Protein AF-A0A812VY75-F1 (afdb_monomer)

Mean predicted aligned error: 12.27 Å

Foldseek 3Di:
DDPDDPVLVVLLVVLVCCLPPQFDPDDAEEEEEQCPLCSNVQSNVVVVRQEYEYEHQDDDDPVSDPDPDDDDDPDDDDDDDDRRDHHYDNDHQDPVCLVVLLRGQEYEYEAPVVCVVSSLVSCLVSVHAYEYEHAPPDDPVPLVVSVVVSPVSDPDDDPRPHDHPHDDPPDD

Radius of gyration: 16.4 Å; Cα contacts (8 Å, |Δi|>4): 249; chains: 1; bounding box: 47×47×35 Å

Structure (mmCIF, N/CA/C/O backbone):
data_AF-A0A812VY75-F1
#
_entry.id   AF-A0A812VY75-F1
#
loop_
_atom_site.group_PDB
_atom_site.id
_atom_site.type_symbol
_atom_site.label_atom_id
_atom_site.label_alt_id
_atom_site.label_comp_id
_atom_site.label_asym_id
_atom_site.label_entity_id
_atom_site.label_seq_id
_atom_site.pdbx_PDB_ins_code
_atom_site.Cartn_x
_atom_site.Cartn_y
_atom_site.Cartn_z
_atom_site.occupancy
_atom_site.B_iso_or_equiv
_atom_site.auth_seq_id
_atom_site.auth_comp_id
_atom_site.auth_asym_id
_atom_site.auth_atom_id
_atom_site.pdbx_PDB_model_num
ATOM 1 N N . MET A 1 1 ? 21.189 20.287 8.512 1.00 33.47 1 MET A N 1
ATOM 2 C CA . MET A 1 1 ? 19.951 20.011 7.757 1.00 33.47 1 MET A CA 1
ATOM 3 C C . MET A 1 1 ? 20.361 19.126 6.597 1.00 33.47 1 MET A C 1
ATOM 5 O O . MET A 1 1 ? 21.086 19.595 5.730 1.00 33.47 1 MET A O 1
ATOM 9 N N . ASN A 1 2 ? 20.072 17.828 6.689 1.00 35.78 2 ASN A N 1
ATOM 10 C CA . ASN A 1 2 ? 20.545 16.841 5.720 1.00 35.78 2 ASN A CA 1
ATOM 11 C C . ASN A 1 2 ? 19.674 16.903 4.463 1.00 35.78 2 ASN A C 1
ATOM 13 O O . ASN A 1 2 ? 18.454 16.821 4.564 1.00 35.78 2 ASN A O 1
ATOM 17 N N . ASN A 1 3 ? 20.322 17.043 3.305 1.00 37.41 3 ASN A N 1
ATOM 18 C CA . ASN A 1 3 ? 19.729 16.862 1.981 1.00 37.41 3 ASN A CA 1
ATOM 19 C C . ASN A 1 3 ? 19.280 15.399 1.832 1.00 37.41 3 ASN A C 1
ATOM 21 O O . ASN A 1 3 ? 20.053 14.564 1.365 1.00 37.41 3 ASN A O 1
ATOM 25 N N . LEU A 1 4 ? 18.052 15.083 2.245 1.00 41.25 4 LEU A N 1
ATOM 26 C CA . LEU A 1 4 ? 17.349 13.913 1.720 1.00 41.25 4 LEU A CA 1
ATOM 27 C C . LEU A 1 4 ? 17.103 14.186 0.238 1.00 41.25 4 LEU A C 1
ATOM 29 O O . LEU A 1 4 ? 16.665 15.275 -0.135 1.00 41.25 4 LEU A O 1
ATOM 33 N N . SER A 1 5 ? 17.457 13.241 -0.629 1.00 46.12 5 SER A N 1
ATOM 34 C CA . SER A 1 5 ? 17.219 13.437 -2.058 1.00 46.12 5 SER A CA 1
ATOM 35 C C . SER A 1 5 ? 15.708 13.550 -2.301 1.00 46.12 5 SER A C 1
ATOM 37 O O . SER A 1 5 ? 14.929 12.842 -1.665 1.00 46.12 5 SER A O 1
ATOM 39 N N . CYS A 1 6 ? 15.283 14.371 -3.264 1.00 52.12 6 CYS A N 1
ATOM 40 C CA . CYS A 1 6 ? 13.872 14.540 -3.658 1.00 52.12 6 CYS A CA 1
ATOM 41 C C . CYS A 1 6 ? 13.117 13.195 -3.838 1.00 52.12 6 CYS A C 1
ATOM 43 O O . CYS A 1 6 ? 11.910 13.105 -3.636 1.00 52.12 6 CYS A O 1
A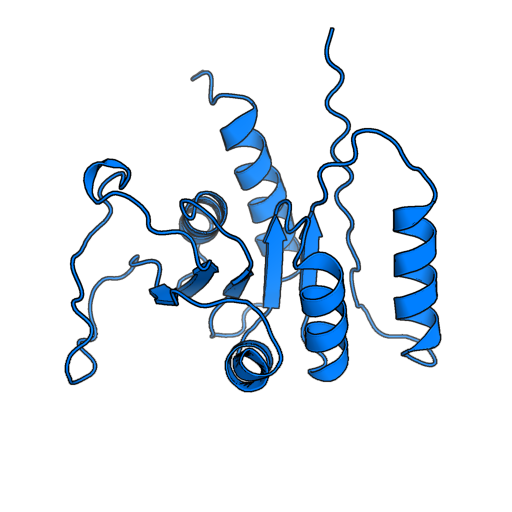TOM 45 N N . LYS A 1 7 ? 13.821 12.096 -4.157 1.00 47.28 7 LYS A N 1
ATOM 46 C CA . LYS A 1 7 ? 13.245 10.746 -4.268 1.00 47.28 7 LYS A CA 1
ATOM 47 C C . LYS A 1 7 ? 12.818 10.131 -2.929 1.00 47.28 7 LYS A C 1
ATOM 49 O O . LYS A 1 7 ? 11.822 9.414 -2.897 1.00 47.28 7 LYS A O 1
ATOM 54 N N . GLU A 1 8 ? 13.554 10.369 -1.853 1.00 57.75 8 GLU A N 1
ATOM 55 C CA . GLU A 1 8 ? 13.227 9.885 -0.502 1.00 57.75 8 GLU A CA 1
ATOM 56 C C . GLU A 1 8 ? 12.154 10.757 0.153 1.00 57.75 8 GLU A C 1
ATOM 58 O O . GLU A 1 8 ? 11.314 10.261 0.901 1.00 57.75 8 GLU A O 1
ATOM 63 N N . GLU A 1 9 ? 12.127 12.044 -0.187 1.00 73.88 9 GLU A N 1
ATOM 64 C CA . GLU A 1 9 ? 11.126 12.998 0.294 1.00 73.88 9 GLU A CA 1
ATOM 65 C C . GLU A 1 9 ? 9.697 12.587 -0.096 1.00 73.88 9 GLU A C 1
ATOM 67 O O . GLU A 1 9 ? 8.787 12.616 0.725 1.00 73.88 9 GLU A O 1
ATOM 72 N N . ARG A 1 10 ? 9.515 12.059 -1.307 1.00 74.69 10 ARG A N 1
ATOM 73 C CA . ARG A 1 10 ? 8.214 11.595 -1.821 1.00 74.69 10 ARG A CA 1
ATOM 74 C C . ARG A 1 10 ? 7.602 10.437 -1.052 1.00 74.69 10 ARG A C 1
ATOM 76 O O . ARG A 1 10 ? 6.413 10.459 -0.751 1.00 74.69 10 ARG A O 1
ATOM 83 N N . HIS A 1 11 ? 8.418 9.439 -0.719 1.00 83.81 11 HIS A N 1
ATOM 84 C CA . HIS A 1 11 ? 7.962 8.308 0.087 1.00 83.81 11 HIS A CA 1
ATOM 85 C C . HIS A 1 11 ? 7.575 8.781 1.488 1.00 83.81 11 HIS A C 1
ATOM 87 O O . HIS A 1 11 ? 6.592 8.305 2.039 1.00 83.81 11 HIS A O 1
ATOM 93 N N . ASN A 1 12 ? 8.310 9.751 2.040 1.00 82.19 12 ASN A N 1
ATOM 94 C CA . ASN A 1 12 ? 8.004 10.334 3.341 1.00 82.19 12 ASN A CA 1
ATOM 95 C C . ASN A 1 12 ? 6.694 11.125 3.338 1.00 82.19 12 ASN A C 1
ATOM 97 O O . ASN A 1 12 ? 5.868 10.899 4.216 1.00 82.19 12 ASN A O 1
ATOM 101 N N . ILE A 1 13 ? 6.482 11.996 2.350 1.00 81.56 13 ILE A N 1
ATOM 102 C CA . ILE A 1 13 ? 5.228 12.749 2.204 1.00 81.56 13 ILE A CA 1
ATOM 103 C C . ILE A 1 13 ? 4.052 11.783 2.052 1.00 81.56 13 ILE A C 1
ATOM 105 O O . ILE A 1 13 ? 3.021 11.938 2.702 1.00 81.56 13 ILE A O 1
ATOM 109 N N . PHE A 1 14 ? 4.207 10.750 1.220 1.00 84.75 14 PHE A N 1
ATOM 110 C CA . PHE A 1 14 ? 3.131 9.793 1.010 1.00 84.75 14 PHE A CA 1
ATOM 111 C C . PHE A 1 14 ? 2.862 8.932 2.252 1.00 84.75 14 PHE A C 1
ATOM 113 O O . PHE A 1 14 ? 1.706 8.722 2.607 1.00 84.75 14 PHE A O 1
ATOM 120 N N . ALA A 1 15 ? 3.909 8.489 2.954 1.00 88.94 15 ALA A N 1
ATOM 121 C CA . ALA A 1 15 ? 3.778 7.752 4.207 1.00 88.94 15 ALA A CA 1
ATOM 122 C C . ALA A 1 15 ? 3.130 8.590 5.318 1.00 88.94 15 ALA A C 1
ATOM 124 O O . ALA A 1 15 ? 2.367 8.051 6.112 1.00 88.94 15 ALA A O 1
ATOM 125 N N . GLU A 1 16 ? 3.418 9.893 5.379 1.00 84.81 16 GLU A N 1
ATOM 126 C CA . GLU A 1 16 ? 2.773 10.816 6.316 1.00 84.81 16 GLU A CA 1
ATOM 127 C C . GLU A 1 16 ? 1.275 10.915 6.047 1.00 84.81 16 GLU A C 1
ATOM 129 O O . GLU A 1 16 ? 0.489 10.725 6.970 1.00 84.81 16 GLU A O 1
ATOM 134 N N . PHE A 1 17 ? 0.883 11.106 4.785 1.00 85.44 17 PHE A N 1
ATOM 135 C CA . PHE A 1 17 ? -0.524 11.086 4.393 1.00 85.44 17 PHE A CA 1
ATOM 136 C C . PHE A 1 17 ? -1.206 9.762 4.776 1.00 85.44 17 PHE A C 1
ATOM 138 O O . PHE A 1 17 ? -2.265 9.773 5.396 1.00 85.44 17 PHE A O 1
ATOM 145 N N . ILE A 1 18 ? -0.590 8.618 4.456 1.00 88.25 18 ILE A N 1
ATOM 146 C CA . ILE A 1 18 ? -1.150 7.297 4.780 1.00 88.25 18 ILE A CA 1
ATOM 147 C C . ILE A 1 18 ? -1.356 7.154 6.294 1.00 88.25 18 ILE A C 1
ATOM 149 O O . ILE A 1 18 ? -2.437 6.770 6.729 1.00 88.25 18 ILE A O 1
ATOM 153 N N . ALA A 1 19 ? -0.340 7.477 7.096 1.00 88.31 19 ALA A N 1
ATOM 154 C CA . ALA A 1 19 ? -0.410 7.334 8.546 1.00 88.31 19 ALA A CA 1
ATOM 155 C C . ALA A 1 19 ? -1.417 8.294 9.202 1.00 88.31 19 ALA A C 1
ATOM 157 O O . ALA A 1 19 ? -2.004 7.937 10.218 1.00 88.31 19 ALA A O 1
ATOM 158 N N . ALA A 1 20 ? -1.599 9.496 8.647 1.00 83.06 20 ALA A N 1
ATOM 159 C CA . ALA A 1 20 ? -2.482 10.514 9.213 1.00 83.06 20 ALA A CA 1
ATOM 160 C C . ALA A 1 20 ? -3.952 10.346 8.800 1.00 83.06 20 ALA A C 1
ATOM 162 O O . ALA A 1 20 ? -4.835 10.556 9.628 1.00 83.06 20 ALA A O 1
ATOM 163 N N . GLU A 1 21 ? -4.208 9.983 7.541 1.00 81.56 21 GLU A N 1
ATOM 164 C CA . GLU A 1 21 ? -5.548 10.079 6.942 1.00 81.56 21 GLU A CA 1
ATOM 165 C C . GLU A 1 21 ? -6.139 8.720 6.542 1.00 81.56 21 GLU A C 1
ATOM 167 O O . GLU A 1 21 ? -7.359 8.559 6.500 1.00 81.56 21 GLU A O 1
ATOM 172 N N . LEU A 1 22 ? -5.294 7.728 6.226 1.00 84.44 22 LEU A N 1
ATOM 173 C CA . LEU A 1 22 ? -5.757 6.438 5.701 1.00 84.44 22 LEU A CA 1
ATOM 174 C C . LEU A 1 22 ? -5.874 5.360 6.780 1.00 84.44 22 LEU A C 1
ATOM 176 O O . LEU A 1 22 ? -6.765 4.514 6.705 1.00 84.44 22 LEU A O 1
ATOM 180 N N . LEU A 1 23 ? -4.946 5.351 7.737 1.00 87.06 23 LEU A N 1
ATOM 181 C CA . LEU A 1 23 ? -4.890 4.343 8.790 1.00 87.06 23 LEU A CA 1
ATOM 182 C C . LEU A 1 23 ? -5.675 4.798 10.020 1.00 87.06 23 LEU A C 1
ATOM 184 O O . LEU A 1 23 ? -5.603 5.951 10.438 1.00 87.06 23 LEU A O 1
ATOM 188 N N . ASP A 1 24 ? -6.400 3.864 10.627 1.00 83.12 24 ASP A N 1
ATOM 189 C CA . ASP A 1 24 ? -6.989 4.046 11.948 1.00 83.12 24 ASP A CA 1
ATOM 190 C C . ASP A 1 24 ? -6.093 3.412 13.031 1.00 83.12 24 ASP A C 1
ATOM 192 O O . ASP A 1 24 ? -4.985 2.944 12.772 1.00 83.12 24 ASP A O 1
ATOM 196 N N . SER A 1 25 ? -6.557 3.401 14.283 1.00 78.38 25 SER A N 1
ATOM 197 C CA . SER A 1 25 ? -5.828 2.772 15.396 1.00 78.38 25 SER A CA 1
ATOM 198 C C . SER A 1 25 ? -5.990 1.244 15.461 1.00 78.38 25 SER A C 1
ATOM 200 O O . SER A 1 25 ? -5.685 0.646 16.498 1.00 78.38 25 SER A O 1
ATOM 202 N N . SER A 1 26 ? -6.534 0.603 14.421 1.00 80.12 26 SER A N 1
ATOM 203 C CA . SER A 1 26 ? -6.690 -0.850 14.393 1.00 80.12 26 SER A CA 1
ATOM 204 C C . SER A 1 26 ? -5.352 -1.555 14.146 1.00 80.12 26 SER A C 1
ATOM 206 O O . SER A 1 26 ? -4.379 -0.974 13.671 1.00 80.12 26 SER A O 1
ATOM 208 N N . LYS A 1 27 ? -5.287 -2.833 14.534 1.00 83.19 27 LYS A N 1
ATOM 209 C CA . LYS A 1 27 ? -4.104 -3.676 14.334 1.00 83.19 27 LYS A CA 1
ATOM 210 C C . LYS A 1 27 ? -4.245 -4.480 13.050 1.00 83.19 27 LYS A C 1
ATOM 212 O O . LYS A 1 27 ? -5.305 -5.044 12.793 1.00 83.19 27 LYS A O 1
ATOM 217 N N . GLY A 1 28 ? -3.155 -4.594 12.305 1.00 88.38 28 GLY A N 1
ATOM 218 C CA . GLY A 1 28 ? -3.073 -5.331 11.050 1.00 88.38 28 GLY A CA 1
ATOM 219 C C . GLY A 1 28 ? -1.879 -4.848 10.234 1.00 88.38 28 GLY A C 1
ATOM 220 O O . GLY A 1 28 ? -1.017 -4.148 10.762 1.00 88.38 28 GLY A O 1
ATOM 221 N N . TYR A 1 29 ? -1.843 -5.208 8.953 1.00 94.06 29 TYR A N 1
ATOM 222 C CA . TYR A 1 29 ? -0.750 -4.830 8.061 1.00 94.06 29 TYR A CA 1
ATOM 223 C C . TYR A 1 29 ? -1.202 -3.918 6.925 1.00 94.06 29 TYR A C 1
ATOM 225 O O . TYR A 1 29 ? -2.342 -3.983 6.459 1.00 94.06 29 TYR A O 1
ATOM 233 N N . VAL A 1 30 ? -0.272 -3.105 6.431 1.00 95.44 30 VAL A N 1
ATOM 234 C CA . VAL A 1 30 ? -0.436 -2.335 5.192 1.00 95.44 30 VAL A CA 1
ATOM 235 C C . VAL A 1 30 ? 0.119 -3.139 4.020 1.00 95.44 30 VAL A C 1
ATOM 237 O O . VAL A 1 30 ? 1.243 -3.633 4.086 1.00 95.44 30 VAL A O 1
ATOM 240 N N . LEU A 1 31 ? -0.647 -3.272 2.936 1.00 96.75 31 LEU A N 1
ATOM 241 C CA . LEU A 1 31 ? -0.198 -3.937 1.711 1.00 96.75 31 LEU A CA 1
ATOM 242 C C . LEU A 1 31 ? 0.357 -2.904 0.721 1.00 96.75 31 LEU A C 1
ATOM 244 O O . LEU A 1 31 ? -0.404 -2.152 0.119 1.00 96.75 31 LEU A O 1
ATOM 248 N N . GLU A 1 32 ? 1.674 -2.879 0.524 1.00 96.12 32 GLU A N 1
ATOM 249 C CA . GLU A 1 32 ? 2.356 -2.061 -0.483 1.00 96.12 32 GLU A CA 1
ATOM 250 C C . GLU A 1 32 ? 2.496 -2.825 -1.811 1.00 96.12 32 GLU A C 1
ATOM 252 O O . GLU A 1 32 ? 3.252 -3.793 -1.923 1.00 96.12 32 GLU A O 1
ATOM 257 N N . VAL A 1 33 ? 1.812 -2.354 -2.852 1.00 95.50 33 VAL A N 1
ATOM 258 C CA . VAL A 1 33 ? 1.862 -2.927 -4.203 1.00 95.50 33 VAL A CA 1
ATOM 259 C C . VAL A 1 33 ? 2.888 -2.200 -5.069 1.00 95.50 33 VAL A C 1
ATOM 261 O O . VAL A 1 33 ? 2.954 -0.971 -5.078 1.00 95.50 33 VAL A O 1
ATOM 264 N N . ALA A 1 34 ? 3.671 -2.972 -5.831 1.00 92.94 34 ALA A N 1
ATOM 265 C CA . ALA A 1 34 ? 4.752 -2.485 -6.694 1.00 92.94 34 ALA A CA 1
ATOM 266 C C . ALA A 1 34 ? 5.858 -1.728 -5.927 1.00 92.94 34 ALA A C 1
ATOM 268 O O . ALA A 1 34 ? 6.503 -0.819 -6.459 1.00 92.94 34 ALA A O 1
ATOM 269 N N . GLY A 1 35 ? 6.101 -2.121 -4.671 1.00 89.38 35 GLY A N 1
ATOM 270 C CA . GLY A 1 35 ? 6.950 -1.370 -3.743 1.00 89.38 35 GLY A CA 1
ATOM 271 C C . GLY A 1 35 ? 8.447 -1.346 -4.064 1.00 89.38 35 GLY A C 1
ATOM 272 O O . GLY A 1 35 ? 9.230 -0.636 -3.429 1.00 89.38 35 GLY A O 1
ATOM 273 N N . GLY A 1 36 ? 8.907 -2.104 -5.061 1.00 87.12 36 GLY A N 1
ATOM 274 C CA . GLY A 1 36 ? 10.274 -2.034 -5.567 1.00 87.12 36 GLY A CA 1
ATOM 275 C C . GLY A 1 36 ? 11.312 -2.368 -4.518 1.00 87.12 36 GLY A C 1
ATOM 276 O O . GLY A 1 36 ? 11.512 -3.534 -4.238 1.00 87.12 36 GLY A O 1
ATOM 277 N N . LYS A 1 37 ? 11.990 -1.367 -3.947 1.00 84.31 37 LYS A N 1
ATOM 278 C CA . LYS A 1 37 ? 12.967 -1.566 -2.860 1.00 84.31 37 LYS A CA 1
ATOM 279 C C . LYS A 1 37 ? 12.347 -1.484 -1.460 1.00 84.31 37 LYS A C 1
ATOM 281 O O . LYS A 1 37 ? 13.012 -1.830 -0.496 1.00 84.31 37 LYS A O 1
ATOM 286 N N . GLY A 1 38 ? 11.063 -1.138 -1.343 1.00 87.75 38 GLY A N 1
ATOM 287 C CA . GLY A 1 38 ? 10.358 -0.982 -0.063 1.00 87.75 38 GLY A CA 1
ATOM 288 C C . GLY A 1 38 ? 10.625 0.363 0.616 1.00 87.75 38 GLY A C 1
ATOM 289 O O . GLY A 1 38 ? 10.572 0.458 1.834 1.00 87.75 38 GLY A O 1
ATOM 290 N N . ALA A 1 39 ? 10.956 1.406 -0.150 1.00 89.19 39 ALA A N 1
ATOM 291 C CA . ALA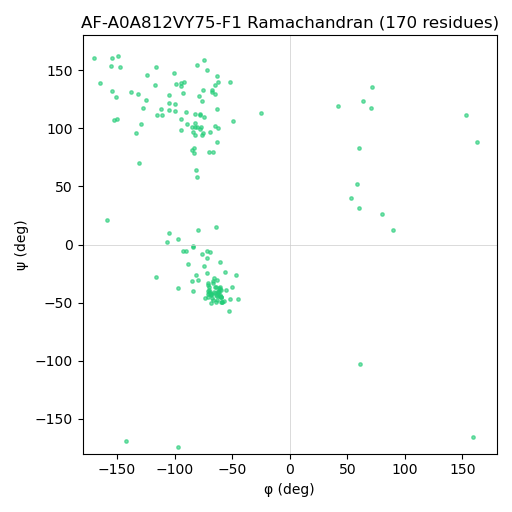 A 1 39 ? 11.222 2.726 0.422 1.00 89.19 39 ALA A CA 1
ATOM 292 C C . ALA A 1 39 ? 9.967 3.354 1.059 1.00 89.19 39 ALA A C 1
ATOM 294 O O . ALA A 1 39 ? 10.102 4.102 2.025 1.00 89.19 39 ALA A O 1
ATOM 295 N N . LEU A 1 40 ? 8.761 3.029 0.568 1.00 91.00 40 LEU A N 1
ATOM 296 C CA . LEU A 1 40 ? 7.520 3.439 1.227 1.00 91.00 40 LEU A CA 1
ATOM 297 C C . LEU A 1 40 ? 7.290 2.620 2.502 1.00 91.00 40 LEU A C 1
ATOM 299 O O . LEU A 1 40 ? 7.044 3.227 3.537 1.00 91.00 40 LEU A O 1
ATOM 303 N N . ALA A 1 41 ? 7.449 1.291 2.469 1.00 92.25 41 ALA A N 1
ATOM 304 C CA . ALA A 1 41 ? 7.380 0.454 3.670 1.00 92.25 41 ALA A CA 1
ATOM 305 C C . ALA A 1 41 ? 8.304 0.942 4.792 1.00 92.25 41 ALA A C 1
ATOM 307 O O . ALA A 1 41 ? 7.856 1.105 5.923 1.00 92.25 41 ALA A O 1
ATOM 308 N N . ILE A 1 42 ? 9.563 1.260 4.476 1.00 91.06 42 ILE A N 1
ATOM 309 C CA . ILE A 1 42 ? 10.514 1.818 5.451 1.00 91.06 42 ILE A CA 1
ATOM 310 C C . ILE A 1 42 ? 10.004 3.160 6.001 1.00 91.06 42 ILE A C 1
ATOM 312 O O . ILE A 1 42 ? 10.061 3.405 7.206 1.00 91.06 42 ILE A O 1
ATOM 316 N N . ALA A 1 43 ? 9.477 4.034 5.139 1.00 90.44 43 ALA A N 1
ATOM 317 C CA . ALA A 1 43 ? 8.931 5.323 5.560 1.00 90.44 43 ALA A CA 1
ATOM 318 C C . ALA A 1 43 ? 7.665 5.189 6.434 1.00 90.44 43 ALA A C 1
ATOM 320 O O . ALA A 1 43 ? 7.452 6.027 7.314 1.00 90.44 43 ALA A O 1
ATOM 321 N N . LEU A 1 44 ? 6.847 4.154 6.214 1.00 91.62 44 LEU A N 1
ATOM 322 C CA . LEU A 1 44 ? 5.681 3.811 7.036 1.00 91.62 44 LEU A CA 1
ATOM 323 C C . LEU A 1 44 ? 6.106 3.264 8.404 1.00 91.62 44 LEU A C 1
ATOM 325 O O . LEU A 1 44 ? 5.605 3.721 9.430 1.00 91.62 44 LEU A O 1
ATOM 329 N N . GLN A 1 45 ? 7.088 2.361 8.445 1.00 91.56 45 GLN A N 1
ATOM 330 C CA . GLN A 1 45 ? 7.634 1.835 9.701 1.00 91.56 45 GLN A CA 1
ATOM 331 C C . GLN A 1 45 ? 8.263 2.932 10.563 1.00 91.56 45 GLN A C 1
ATOM 333 O O . GLN A 1 45 ? 8.024 2.992 11.767 1.00 91.56 45 GLN A O 1
ATOM 338 N N . ALA A 1 46 ? 8.986 3.875 9.948 1.00 89.31 46 ALA A N 1
ATOM 339 C CA . ALA A 1 46 ? 9.523 5.047 10.644 1.00 89.31 46 ALA A CA 1
ATOM 340 C C . ALA A 1 46 ? 8.435 5.938 11.286 1.00 89.31 46 ALA A C 1
ATOM 342 O O . ALA A 1 46 ? 8.750 6.787 12.118 1.00 89.31 46 ALA A O 1
ATOM 343 N N . ARG A 1 47 ? 7.162 5.752 10.907 1.00 88.88 47 ARG A N 1
ATOM 344 C CA . ARG A 1 47 ? 5.980 6.441 11.450 1.00 88.88 47 ARG A CA 1
ATOM 345 C C . ARG A 1 47 ? 5.149 5.564 12.393 1.00 88.88 47 ARG A C 1
ATOM 347 O O . ARG A 1 47 ? 4.066 5.974 12.792 1.00 88.88 47 ARG A O 1
ATOM 354 N N . GLY A 1 48 ? 5.657 4.392 12.774 1.00 89.06 48 GLY A N 1
ATOM 355 C CA . GLY A 1 48 ? 5.007 3.499 13.733 1.00 89.06 48 GLY A CA 1
ATOM 356 C C . GLY A 1 48 ? 4.039 2.488 13.119 1.00 89.06 48 GLY A C 1
ATOM 357 O O . GLY A 1 48 ? 3.295 1.856 13.861 1.00 89.06 48 GLY A O 1
ATOM 358 N N . VAL A 1 49 ? 4.037 2.306 11.794 1.00 89.62 49 VAL A N 1
ATOM 359 C CA . VAL A 1 49 ? 3.305 1.191 11.172 1.00 89.62 49 VAL A CA 1
ATOM 360 C C . VAL A 1 49 ? 4.080 -0.102 11.427 1.00 89.62 49 VAL A C 1
ATOM 362 O O . VAL A 1 49 ? 5.161 -0.291 10.875 1.00 89.62 49 VAL A O 1
ATOM 365 N N . GLU A 1 50 ? 3.536 -0.971 12.280 1.00 86.75 50 GLU A N 1
ATOM 366 C CA . GLU A 1 50 ? 4.231 -2.171 12.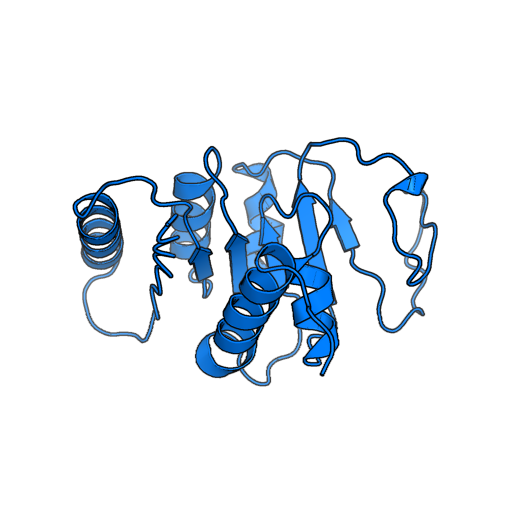770 1.00 86.75 50 GLU A CA 1
ATOM 367 C C . GLU A 1 50 ? 4.449 -3.228 11.671 1.00 86.75 50 GLU A C 1
ATOM 369 O O . GLU A 1 50 ? 5.542 -3.786 11.572 1.00 86.75 50 GLU A O 1
ATOM 374 N N . ASP A 1 51 ? 3.444 -3.480 10.821 1.00 91.81 51 ASP A N 1
ATOM 375 C CA . ASP A 1 51 ? 3.506 -4.508 9.773 1.00 91.81 51 ASP A CA 1
ATOM 376 C C . ASP A 1 51 ? 3.210 -3.925 8.381 1.00 91.81 51 ASP A C 1
ATOM 378 O O . ASP A 1 51 ? 2.165 -3.314 8.130 1.00 91.81 51 ASP A O 1
ATOM 382 N N . VAL A 1 52 ? 4.153 -4.128 7.457 1.00 93.69 52 VAL A N 1
ATOM 383 C CA . VAL A 1 52 ? 4.029 -3.746 6.048 1.00 93.69 52 VAL A CA 1
ATOM 384 C C . VAL A 1 52 ? 4.442 -4.915 5.164 1.00 93.69 52 VAL A C 1
ATOM 386 O O . VAL A 1 52 ? 5.530 -5.481 5.301 1.00 93.69 52 VAL A O 1
ATOM 389 N N . VAL A 1 53 ? 3.578 -5.229 4.203 1.00 94.69 53 VAL A N 1
ATOM 390 C CA . VAL A 1 53 ? 3.735 -6.325 3.251 1.00 94.69 53 VAL A CA 1
ATOM 391 C C . VAL A 1 53 ? 3.954 -5.746 1.871 1.00 94.69 53 VAL A C 1
ATOM 393 O O . VAL A 1 53 ? 3.067 -5.104 1.327 1.00 94.69 53 VAL A O 1
ATOM 396 N N . VAL A 1 54 ? 5.111 -5.998 1.272 1.00 93.94 54 VAL A N 1
ATOM 397 C CA . VAL A 1 54 ? 5.434 -5.524 -0.074 1.00 93.94 54 VAL A CA 1
ATOM 398 C C . VAL A 1 54 ? 5.235 -6.640 -1.086 1.00 93.94 54 VAL A C 1
ATOM 400 O O . VAL A 1 54 ? 5.929 -7.655 -1.019 1.00 93.94 54 VAL A O 1
ATOM 403 N N . ILE A 1 55 ? 4.361 -6.432 -2.068 1.00 94.00 55 ILE A N 1
ATOM 404 C CA . ILE A 1 55 ? 4.213 -7.315 -3.229 1.00 94.00 55 ILE A CA 1
ATOM 405 C C . ILE A 1 55 ? 4.845 -6.682 -4.475 1.00 94.00 55 ILE A C 1
ATOM 407 O O . ILE A 1 55 ? 4.443 -5.610 -4.932 1.00 94.00 55 ILE A O 1
ATOM 411 N N . ASP A 1 56 ? 5.887 -7.324 -5.008 1.00 90.94 56 ASP A N 1
ATOM 412 C CA . ASP A 1 56 ? 6.582 -6.888 -6.226 1.00 90.94 56 ASP A CA 1
ATOM 413 C C . ASP A 1 56 ? 7.258 -8.094 -6.912 1.00 90.94 56 ASP A C 1
ATOM 415 O O . ASP A 1 56 ? 7.960 -8.860 -6.242 1.00 90.94 56 ASP A O 1
ATOM 419 N N . PRO A 1 57 ? 7.095 -8.293 -8.234 1.00 88.88 57 PRO A N 1
ATOM 420 C CA . PRO A 1 57 ? 7.668 -9.446 -8.931 1.00 88.88 57 PRO A CA 1
ATOM 421 C C . PRO A 1 57 ? 9.187 -9.329 -9.149 1.00 88.88 57 PRO A C 1
ATOM 423 O O . PRO A 1 57 ? 9.856 -10.336 -9.430 1.00 88.88 57 PRO A O 1
ATOM 426 N N . ARG A 1 58 ? 9.754 -8.115 -9.057 1.00 81.19 58 ARG A N 1
ATOM 427 C CA . ARG A 1 58 ? 11.152 -7.859 -9.414 1.00 81.19 58 ARG A CA 1
ATOM 428 C C . ARG A 1 58 ? 12.106 -8.549 -8.438 1.00 81.19 58 ARG A C 1
ATOM 430 O O . ARG A 1 58 ? 11.964 -8.400 -7.224 1.00 81.19 58 ARG A O 1
ATOM 437 N N . PRO A 1 59 ? 13.134 -9.254 -8.942 1.00 72.31 59 PRO A N 1
ATOM 438 C CA . PRO A 1 59 ? 14.226 -9.697 -8.092 1.00 72.31 59 PRO A CA 1
ATOM 439 C C . PRO A 1 59 ? 15.017 -8.474 -7.610 1.00 72.31 59 PRO A C 1
ATOM 441 O O . PRO A 1 59 ? 15.403 -7.620 -8.410 1.00 72.31 59 PRO A O 1
ATOM 444 N N . ILE A 1 60 ? 15.277 -8.394 -6.310 1.00 65.25 60 ILE A N 1
ATOM 445 C CA . ILE A 1 60 ? 16.143 -7.370 -5.719 1.00 65.25 60 ILE A CA 1
ATOM 446 C C . ILE A 1 60 ? 17.457 -8.061 -5.366 1.00 65.25 60 ILE A C 1
ATOM 448 O O . ILE A 1 60 ? 17.444 -9.113 -4.732 1.00 65.25 60 ILE A O 1
ATOM 452 N N . ALA A 1 61 ? 18.588 -7.501 -5.799 1.00 57.34 61 ALA A N 1
ATOM 453 C CA . ALA A 1 61 ? 19.895 -8.009 -5.391 1.00 57.34 61 ALA A CA 1
ATOM 454 C C . ALA A 1 61 ? 20.082 -7.806 -3.878 1.00 57.34 61 ALA A C 1
ATOM 456 O O . ALA A 1 61 ? 19.770 -6.726 -3.376 1.00 57.34 61 ALA A O 1
ATOM 457 N N . GLU A 1 62 ? 20.623 -8.806 -3.174 1.00 51.31 62 GLU A N 1
ATOM 458 C CA . GLU A 1 62 ? 20.858 -8.777 -1.715 1.00 51.31 62 GLU A CA 1
ATOM 459 C C . GLU A 1 62 ? 21.594 -7.505 -1.259 1.00 51.31 62 GLU A C 1
ATOM 461 O O . GLU A 1 62 ? 21.247 -6.917 -0.246 1.00 51.31 62 GLU A O 1
ATOM 466 N N . SER A 1 63 ? 22.532 -6.995 -2.063 1.00 46.91 63 SER A N 1
ATOM 467 C CA . SER A 1 63 ? 23.309 -5.777 -1.781 1.00 46.91 63 SER A CA 1
ATOM 468 C C . SER A 1 63 ? 22.538 -4.455 -1.884 1.00 46.91 63 SER A C 1
ATOM 470 O O . SER A 1 63 ? 23.099 -3.391 -1.627 1.00 46.91 63 SER A O 1
ATOM 472 N N . GLN A 1 64 ? 21.277 -4.484 -2.318 1.00 50.53 64 GLN A N 1
ATOM 473 C CA . GLN A 1 64 ? 20.414 -3.302 -2.387 1.00 50.53 64 GLN A CA 1
ATOM 474 C C . GLN A 1 64 ? 19.497 -3.171 -1.169 1.00 50.53 64 GLN A C 1
ATOM 476 O O . GLN A 1 64 ? 18.671 -2.254 -1.140 1.00 50.53 64 GLN A O 1
ATOM 481 N N . TRP A 1 65 ? 19.660 -4.058 -0.186 1.00 55.12 65 TRP A N 1
ATOM 482 C CA . TRP A 1 65 ? 19.159 -3.863 1.162 1.00 55.12 65 TRP A CA 1
ATOM 483 C C . TRP A 1 65 ? 20.049 -2.869 1.903 1.00 55.12 65 TRP A C 1
ATOM 485 O O . TRP A 1 65 ? 21.252 -3.066 2.047 1.00 55.12 65 TRP A O 1
ATOM 495 N N . THR A 1 66 ? 19.447 -1.793 2.396 1.00 43.19 66 THR A N 1
ATOM 496 C CA . THR A 1 66 ? 19.957 -1.153 3.606 1.00 43.19 66 THR A CA 1
ATOM 497 C C . THR A 1 66 ? 19.479 -2.009 4.765 1.00 43.19 66 THR A C 1
ATOM 499 O O . THR A 1 66 ? 18.273 -2.113 4.986 1.00 43.19 66 THR A O 1
ATOM 502 N N . ASP A 1 67 ? 20.422 -2.667 5.432 1.00 41.78 67 ASP A N 1
ATOM 503 C CA . ASP A 1 67 ? 20.191 -3.542 6.574 1.00 41.78 67 ASP A CA 1
ATOM 504 C C . ASP A 1 67 ? 19.299 -2.883 7.632 1.00 41.78 67 ASP A C 1
ATOM 506 O O . ASP A 1 67 ? 19.727 -2.032 8.410 1.00 41.78 67 ASP A O 1
ATOM 510 N N . ALA A 1 68 ? 18.059 -3.349 7.688 1.00 38.53 68 ALA A N 1
ATOM 511 C CA . ALA A 1 68 ? 17.285 -3.447 8.910 1.00 38.53 68 ALA A CA 1
ATOM 512 C C . ALA A 1 68 ? 16.695 -4.867 8.945 1.00 38.53 68 ALA A C 1
ATOM 514 O O . ALA A 1 68 ? 15.515 -5.050 8.689 1.00 38.53 68 ALA A O 1
ATOM 515 N N . SER A 1 69 ? 17.581 -5.859 9.147 1.00 38.50 69 SER A N 1
ATOM 516 C CA . SER A 1 69 ? 17.348 -7.207 9.714 1.00 38.50 69 SER A CA 1
ATOM 517 C C . SER A 1 69 ? 16.071 -7.959 9.270 1.00 38.50 69 SER A C 1
ATOM 519 O O . SER A 1 69 ? 14.963 -7.567 9.602 1.00 38.50 69 SER A O 1
ATOM 521 N N . ALA A 1 70 ? 16.071 -9.129 8.643 1.00 37.47 70 ALA A N 1
ATOM 522 C CA . ALA A 1 70 ? 17.069 -10.161 8.445 1.00 37.47 70 ALA A CA 1
ATOM 523 C C . ALA A 1 70 ? 16.496 -11.152 7.413 1.00 37.47 70 ALA A C 1
ATOM 525 O O . ALA A 1 70 ? 15.286 -11.237 7.203 1.00 37.47 70 ALA A O 1
ATOM 526 N N . THR A 1 71 ? 17.383 -11.930 6.808 1.00 39.12 71 THR A N 1
ATOM 527 C CA . THR A 1 71 ? 17.135 -13.246 6.209 1.00 39.12 71 THR A CA 1
ATOM 528 C C . THR A 1 71 ? 15.938 -13.994 6.810 1.00 39.12 71 THR A C 1
ATOM 530 O O . THR A 1 71 ? 16.009 -14.494 7.931 1.00 39.12 71 THR A O 1
ATOM 533 N N . HIS A 1 72 ? 14.888 -14.173 6.010 1.00 38.06 72 HIS A N 1
ATOM 534 C CA . HIS A 1 72 ? 13.974 -15.298 6.160 1.00 38.06 72 HIS A CA 1
ATOM 535 C C . HIS A 1 72 ? 13.814 -15.971 4.797 1.00 38.06 72 HIS A C 1
ATOM 537 O O . HIS A 1 72 ? 13.195 -15.453 3.867 1.00 38.06 72 HIS A O 1
ATOM 543 N N . THR A 1 73 ? 14.494 -17.106 4.666 1.00 33.16 73 THR A N 1
ATOM 544 C CA . THR A 1 73 ? 14.292 -18.099 3.614 1.00 33.16 73 THR A CA 1
ATOM 545 C C . THR A 1 73 ? 12.873 -18.662 3.724 1.00 33.16 73 THR A C 1
ATOM 547 O O . THR A 1 73 ? 12.415 -18.896 4.842 1.00 33.16 73 THR A O 1
ATOM 550 N N . PRO A 1 74 ? 12.161 -18.893 2.611 1.00 38.78 74 PRO A N 1
ATOM 551 C CA . PRO A 1 74 ? 10.791 -19.368 2.658 1.00 38.78 74 PRO A CA 1
ATOM 552 C C . PRO A 1 74 ? 10.788 -20.885 2.832 1.00 38.78 74 PRO A C 1
ATOM 554 O O . PRO A 1 74 ? 10.602 -21.582 1.852 1.00 38.78 74 PRO A O 1
ATOM 557 N N . ASP A 1 75 ? 11.000 -21.390 4.044 1.00 34.53 75 ASP A N 1
ATOM 558 C CA . ASP A 1 75 ? 10.734 -22.793 4.368 1.00 34.53 75 ASP A CA 1
ATOM 559 C C . ASP A 1 75 ? 10.405 -22.938 5.862 1.00 34.53 75 ASP A C 1
ATOM 561 O O . ASP A 1 75 ? 11.291 -22.909 6.705 1.00 34.53 75 ASP A O 1
ATOM 565 N N . THR A 1 76 ? 9.123 -23.188 6.143 1.00 38.72 76 THR A N 1
ATOM 566 C CA . THR A 1 76 ? 8.587 -23.798 7.377 1.00 38.72 76 THR A CA 1
ATOM 567 C C . THR A 1 76 ? 8.630 -22.973 8.677 1.00 38.72 76 THR A C 1
ATOM 569 O O . THR A 1 76 ? 9.676 -22.713 9.248 1.00 38.72 76 THR A O 1
ATOM 572 N N . GLU A 1 77 ? 7.417 -22.716 9.181 1.00 36.16 77 GLU A N 1
ATOM 573 C CA . GLU A 1 77 ? 7.043 -22.262 10.530 1.00 36.16 77 GLU A CA 1
ATOM 574 C C . GLU A 1 77 ? 7.377 -20.818 10.944 1.00 36.16 77 GLU A C 1
ATOM 576 O O . GLU A 1 77 ? 8.418 -20.242 10.661 1.00 36.16 77 GLU A O 1
ATOM 581 N N . ALA A 1 78 ? 6.368 -20.208 11.569 1.00 41.22 78 ALA A N 1
ATOM 582 C CA . ALA A 1 78 ? 6.298 -18.809 11.938 1.00 41.22 78 ALA A CA 1
ATOM 583 C C . ALA A 1 78 ? 7.288 -18.478 13.061 1.00 41.22 78 ALA A C 1
ATOM 585 O O . ALA A 1 78 ? 6.961 -18.638 14.237 1.00 41.22 78 ALA A O 1
ATOM 586 N N . ASP A 1 79 ? 8.460 -17.958 12.703 1.00 30.81 79 ASP A N 1
ATOM 587 C CA . ASP A 1 79 ? 9.367 -17.347 13.669 1.00 30.81 79 ASP A CA 1
ATOM 588 C C . ASP A 1 79 ? 8.994 -15.877 13.896 1.00 30.81 79 ASP A C 1
ATOM 590 O O . ASP A 1 79 ? 9.253 -14.956 13.119 1.00 30.81 79 ASP A O 1
ATOM 594 N N . ILE A 1 80 ? 8.315 -15.692 15.022 1.00 45.47 80 ILE A N 1
ATOM 595 C CA . ILE A 1 80 ? 7.927 -14.428 15.622 1.00 45.47 80 ILE A CA 1
ATOM 596 C C . ILE A 1 80 ? 9.146 -13.915 16.405 1.00 45.47 80 ILE A C 1
ATOM 598 O O . ILE A 1 80 ? 9.442 -14.470 17.455 1.00 45.47 80 ILE A O 1
ATOM 602 N N . HIS A 1 81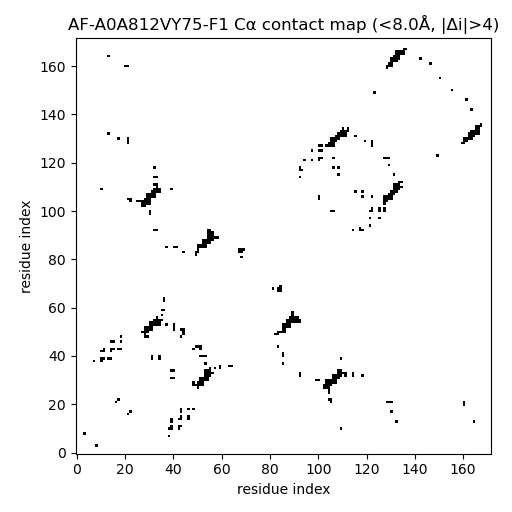 ? 9.857 -12.902 15.882 1.00 34.84 81 HIS A N 1
ATOM 603 C CA . HIS A 1 81 ? 10.494 -11.778 16.614 1.00 34.84 81 HIS A CA 1
ATOM 604 C C . HIS A 1 81 ? 11.575 -11.050 15.780 1.00 34.84 81 HIS A C 1
ATOM 606 O O . HIS A 1 81 ? 12.770 -11.309 15.895 1.00 34.84 81 HIS A O 1
ATOM 612 N N . SER A 1 82 ? 11.145 -10.052 15.003 1.00 38.59 82 SER A N 1
ATOM 613 C CA . SER A 1 82 ? 11.935 -8.862 14.649 1.00 38.59 82 SER A CA 1
ATOM 614 C C . SER A 1 82 ? 10.944 -7.713 14.446 1.00 38.59 82 SER A C 1
ATOM 616 O O . SER A 1 82 ? 10.180 -7.727 13.485 1.00 38.59 82 SER A O 1
ATOM 618 N N . GLU A 1 83 ? 10.904 -6.755 15.374 1.00 45.59 83 GLU A N 1
ATOM 619 C CA . GLU A 1 83 ? 9.920 -5.653 15.473 1.00 45.59 83 GLU A CA 1
ATOM 620 C C . GLU A 1 83 ? 9.941 -4.639 14.303 1.00 45.59 83 GLU A C 1
ATOM 622 O O . GLU A 1 83 ? 9.412 -3.540 14.422 1.00 45.59 83 GLU A O 1
ATOM 627 N N . THR A 1 84 ? 10.582 -4.938 13.168 1.00 51.72 84 THR A N 1
ATOM 628 C CA . THR A 1 84 ? 10.681 -3.998 12.029 1.00 51.72 84 THR A CA 1
ATOM 629 C C . THR A 1 84 ? 10.986 -4.670 10.684 1.00 51.72 84 THR A C 1
ATOM 631 O O . THR A 1 84 ? 11.445 -4.018 9.749 1.00 51.72 84 THR A O 1
ATOM 634 N N . ALA A 1 85 ? 10.729 -5.970 10.525 1.00 63.78 85 ALA A N 1
ATOM 635 C CA . ALA A 1 85 ? 11.000 -6.650 9.257 1.00 63.78 85 ALA A CA 1
ATOM 636 C C . ALA A 1 85 ? 9.858 -6.427 8.245 1.00 63.78 85 ALA A C 1
ATOM 638 O O . ALA A 1 85 ? 8.752 -6.929 8.423 1.00 63.78 85 ALA A O 1
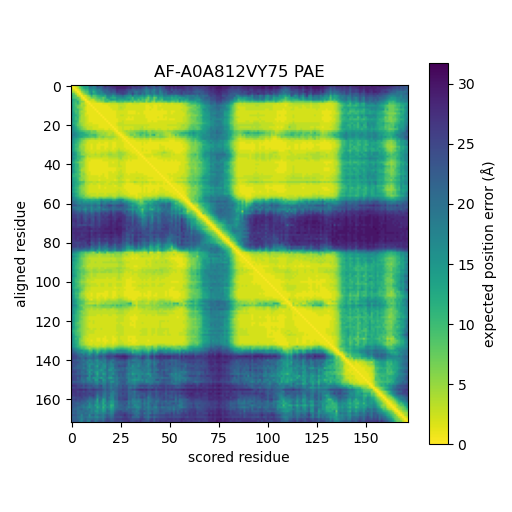ATOM 639 N N . VAL A 1 86 ? 10.123 -5.696 7.157 1.00 76.88 86 VAL A N 1
ATOM 640 C CA . VAL A 1 86 ? 9.187 -5.586 6.022 1.00 76.88 86 VAL A CA 1
ATOM 641 C C . VAL A 1 86 ? 9.003 -6.965 5.379 1.00 76.88 86 VAL A C 1
ATOM 643 O O . VAL A 1 86 ? 9.949 -7.522 4.812 1.00 76.88 86 VAL A O 1
ATOM 646 N N . ARG A 1 87 ? 7.781 -7.510 5.406 1.00 87.88 87 ARG A N 1
ATOM 647 C CA . ARG A 1 87 ? 7.459 -8.792 4.760 1.00 87.88 87 ARG A CA 1
ATOM 648 C C . ARG A 1 87 ? 7.373 -8.597 3.249 1.00 87.88 87 ARG A C 1
ATOM 650 O O . ARG A 1 87 ? 6.706 -7.681 2.785 1.00 87.88 87 ARG A O 1
ATOM 657 N N . ARG A 1 88 ? 8.008 -9.460 2.449 1.00 85.31 88 ARG A N 1
ATOM 658 C CA . ARG A 1 88 ? 7.938 -9.381 0.977 1.00 85.31 88 ARG A CA 1
ATOM 659 C C . ARG A 1 88 ? 7.284 -10.609 0.368 1.00 85.31 88 ARG A C 1
ATOM 661 O O . ARG A 1 88 ? 7.617 -11.737 0.715 1.00 85.31 88 ARG A O 1
ATOM 668 N N . VAL A 1 89 ? 6.419 -10.372 -0.607 1.00 90.12 89 VAL A N 1
ATOM 669 C CA . VAL A 1 89 ? 5.799 -11.386 -1.454 1.00 90.12 89 VAL A CA 1
ATOM 670 C C . VAL A 1 89 ? 6.285 -11.153 -2.880 1.00 90.12 89 VA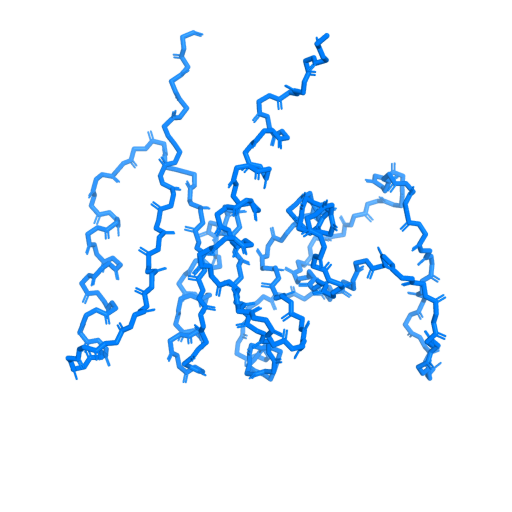L A C 1
ATOM 672 O O . VAL A 1 89 ? 5.968 -10.145 -3.510 1.00 90.12 89 VAL A O 1
ATOM 675 N N . ARG A 1 90 ? 7.093 -12.077 -3.405 1.00 89.81 90 ARG A N 1
ATOM 676 C CA . ARG A 1 90 ? 7.593 -11.984 -4.781 1.00 89.81 90 ARG A CA 1
ATOM 677 C C . ARG A 1 90 ? 6.557 -12.541 -5.753 1.00 89.81 90 ARG A C 1
ATOM 679 O O . ARG A 1 90 ? 6.643 -13.696 -6.161 1.00 89.81 90 ARG A O 1
ATOM 686 N N . ALA A 1 91 ? 5.586 -11.713 -6.112 1.00 89.00 91 ALA A N 1
ATOM 687 C CA . ALA A 1 91 ? 4.505 -12.071 -7.021 1.00 89.00 91 ALA A CA 1
ATOM 688 C C . ALA A 1 91 ? 4.023 -10.851 -7.816 1.00 89.00 91 ALA A C 1
ATOM 690 O O . ALA A 1 91 ? 4.292 -9.706 -7.444 1.00 89.00 91 ALA A O 1
ATOM 691 N N . TYR A 1 92 ? 3.318 -11.107 -8.918 1.00 91.19 92 TYR A N 1
ATOM 692 C CA . TYR A 1 92 ? 2.498 -10.085 -9.563 1.00 91.19 92 TYR A CA 1
ATOM 693 C C . TYR A 1 92 ? 1.265 -9.803 -8.703 1.00 91.19 92 TYR A C 1
ATOM 695 O O . TYR A 1 92 ? 0.788 -10.683 -7.990 1.00 91.19 92 TYR A O 1
ATOM 703 N N . PHE A 1 93 ? 0.761 -8.573 -8.772 1.00 94.12 93 PHE A N 1
ATOM 704 C CA . PHE A 1 93 ? -0.495 -8.215 -8.130 1.00 94.12 93 PHE A CA 1
ATOM 705 C C . PHE A 1 93 ? -1.651 -8.473 -9.099 1.00 94.12 93 PHE A C 1
ATOM 707 O O . PHE A 1 93 ? -1.854 -7.723 -10.053 1.00 94.12 93 PHE A O 1
ATOM 714 N N . ASP A 1 94 ? -2.368 -9.565 -8.865 1.00 92.69 94 ASP A N 1
ATOM 715 C CA . ASP A 1 94 ? -3.500 -10.040 -9.660 1.00 92.69 94 ASP A CA 1
ATOM 716 C C . ASP A 1 94 ? -4.585 -10.642 -8.747 1.00 92.69 94 ASP A C 1
ATOM 718 O O . ASP A 1 94 ? -4.535 -10.480 -7.524 1.00 92.69 94 ASP A O 1
ATOM 722 N N . ASP A 1 95 ? -5.580 -11.322 -9.319 1.00 89.69 95 ASP A N 1
ATOM 723 C CA . ASP A 1 95 ? -6.703 -11.911 -8.579 1.00 89.69 95 ASP A CA 1
ATOM 724 C C . ASP A 1 95 ? -6.282 -12.882 -7.460 1.00 89.69 95 ASP A C 1
ATOM 726 O O . ASP A 1 95 ? -7.037 -13.057 -6.500 1.00 89.69 95 ASP A O 1
ATOM 730 N N . SER A 1 96 ? -5.087 -13.487 -7.520 1.00 90.19 96 SER A N 1
ATOM 731 C CA . SER A 1 96 ? -4.600 -14.350 -6.437 1.00 90.19 96 SER A CA 1
ATOM 732 C C . SER A 1 96 ? -4.199 -13.565 -5.186 1.00 90.19 96 SER A C 1
ATOM 734 O O . SER A 1 96 ? -3.976 -14.157 -4.135 1.00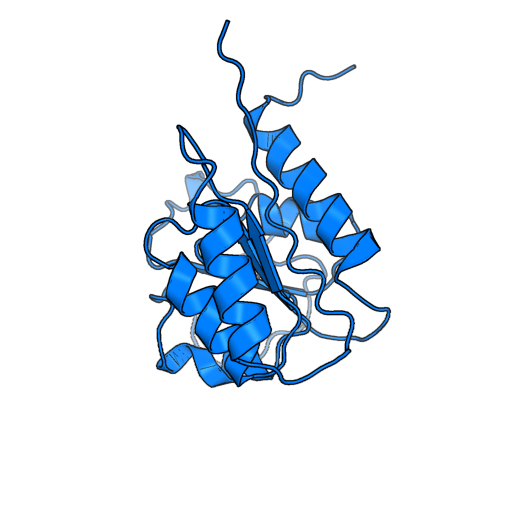 90.19 96 SER A O 1
ATOM 736 N N . SER A 1 97 ? -4.099 -12.237 -5.278 1.00 92.50 97 SER A N 1
ATOM 737 C CA . SER A 1 97 ? -3.788 -11.345 -4.153 1.00 92.50 97 SER A CA 1
ATOM 738 C C . SER A 1 97 ? -5.023 -10.965 -3.328 1.00 92.50 97 SER A C 1
ATOM 740 O O . SER A 1 97 ? -4.887 -10.254 -2.333 1.00 92.50 97 SER A O 1
ATOM 742 N N . ARG A 1 98 ? -6.222 -11.442 -3.699 1.00 92.31 98 ARG A N 1
ATOM 743 C CA . ARG A 1 98 ? -7.490 -11.053 -3.061 1.00 92.31 98 ARG A CA 1
ATOM 744 C C . ARG A 1 98 ? -7.507 -11.284 -1.549 1.00 92.31 98 ARG A C 1
ATOM 746 O O . ARG A 1 98 ? -8.033 -10.437 -0.828 1.00 92.31 98 ARG A O 1
ATOM 753 N N . ASP A 1 99 ? -6.933 -12.384 -1.072 1.00 93.44 99 ASP A N 1
ATOM 754 C CA . ASP A 1 99 ? -6.882 -12.682 0.365 1.00 93.44 99 ASP A CA 1
ATOM 755 C C . ASP A 1 99 ? -5.963 -11.683 1.084 1.00 93.44 99 ASP A C 1
ATOM 757 O O . ASP A 1 99 ? -6.356 -11.073 2.076 1.00 93.44 99 ASP A O 1
ATOM 761 N N . LEU A 1 100 ? -4.794 -11.383 0.498 1.00 93.31 100 LEU A N 1
ATOM 762 C CA . LEU A 1 100 ? -3.877 -10.365 1.024 1.00 93.31 100 LEU A CA 1
ATOM 763 C C . LEU A 1 100 ? -4.513 -8.973 1.070 1.00 93.31 100 LEU A C 1
ATOM 765 O O . LEU A 1 100 ? -4.236 -8.204 1.988 1.00 93.31 100 LEU A O 1
ATOM 769 N N . VAL A 1 101 ? -5.343 -8.630 0.087 1.00 93.94 101 VAL A N 1
ATOM 770 C CA . VAL A 1 101 ? -6.092 -7.371 0.093 1.00 93.94 101 VAL A CA 1
ATOM 771 C C . VAL A 1 101 ? -7.139 -7.397 1.202 1.00 93.94 101 VAL A C 1
ATOM 773 O O . VAL A 1 101 ? -7.194 -6.477 2.014 1.00 93.94 101 VAL A O 1
ATOM 776 N N . SER A 1 102 ? -7.939 -8.460 1.264 1.00 92.31 102 SER A N 1
ATOM 777 C CA . SER A 1 102 ? -9.069 -8.583 2.189 1.00 92.31 102 SER A CA 1
ATOM 778 C C . SER A 1 102 ? -8.647 -8.571 3.654 1.00 92.31 102 SER A C 1
ATOM 780 O O . SER A 1 102 ? -9.410 -8.064 4.471 1.00 92.31 102 SER A O 1
ATOM 782 N N . ASP A 1 103 ? -7.450 -9.057 3.972 1.00 93.38 103 ASP A N 1
ATOM 783 C CA . ASP A 1 103 ? -6.922 -9.108 5.340 1.00 93.38 103 ASP A CA 1
ATOM 784 C C . ASP A 1 103 ? -6.074 -7.876 5.716 1.00 93.38 103 ASP A C 1
ATOM 786 O O . ASP A 1 103 ? -5.664 -7.729 6.868 1.00 93.38 103 ASP A O 1
ATOM 790 N N . SER A 1 104 ? -5.817 -6.968 4.765 1.00 93.94 104 SER A N 1
ATOM 791 C CA . SER A 1 104 ? -5.034 -5.749 5.006 1.00 93.94 104 SER A CA 1
ATOM 792 C C . SER A 1 104 ? -5.851 -4.631 5.664 1.00 93.94 104 SER A C 1
ATOM 794 O O . SER A 1 104 ? -7.070 -4.536 5.498 1.00 93.94 104 SER A O 1
ATOM 796 N N . LEU A 1 105 ? -5.161 -3.736 6.375 1.00 93.38 105 LEU A N 1
ATOM 797 C CA . LEU A 1 105 ? -5.730 -2.474 6.859 1.00 93.38 105 LEU A CA 1
ATOM 798 C C . LEU A 1 105 ? -5.975 -1.499 5.712 1.00 93.38 105 LEU A C 1
ATOM 800 O O . LEU A 1 105 ? -7.007 -0.834 5.659 1.00 93.38 105 LEU A O 1
ATOM 804 N N . ALA A 1 106 ? -5.013 -1.425 4.796 1.00 93.81 106 ALA A N 1
ATOM 805 C CA . ALA A 1 106 ? -5.076 -0.583 3.620 1.00 93.81 106 ALA A CA 1
ATOM 806 C C . ALA A 1 106 ? -4.183 -1.134 2.506 1.00 93.81 106 ALA A C 1
ATOM 808 O O . ALA A 1 106 ? -3.154 -1.767 2.770 1.00 93.81 106 ALA A O 1
ATOM 809 N N . VAL A 1 107 ? -4.546 -0.818 1.262 1.00 95.06 107 VAL A N 1
ATOM 810 C CA . VAL A 1 107 ? -3.733 -1.101 0.074 1.00 95.06 107 VAL A CA 1
ATOM 811 C C . VAL A 1 107 ? -3.096 0.190 -0.425 1.00 95.06 107 VAL A C 1
ATOM 813 O O . VAL A 1 107 ? -3.785 1.149 -0.765 1.00 95.06 107 VAL A O 1
ATOM 816 N N . VAL A 1 108 ? -1.772 0.236 -0.497 1.00 94.94 108 VAL A N 1
ATOM 817 C CA . VAL A 1 108 ? -1.038 1.431 -0.923 1.00 94.94 108 VAL A CA 1
ATOM 818 C C . VAL A 1 108 ? -0.128 1.115 -2.094 1.00 94.94 108 VAL A C 1
ATOM 820 O O . VAL A 1 108 ? 0.419 0.021 -2.196 1.00 94.94 108 VAL A O 1
ATOM 823 N N . ALA A 1 109 ? 0.042 2.068 -3.003 1.00 93.00 109 ALA A N 1
ATOM 824 C CA . ALA A 1 109 ? 0.912 1.871 -4.151 1.00 93.00 109 ALA A CA 1
ATOM 825 C C . ALA A 1 109 ? 1.515 3.192 -4.630 1.00 93.00 109 ALA A C 1
ATOM 827 O O . ALA A 1 109 ? 0.793 4.153 -4.909 1.00 93.00 109 ALA A O 1
ATOM 828 N N . MET A 1 110 ? 2.843 3.242 -4.761 1.00 89.00 110 MET A N 1
ATOM 829 C CA . MET A 1 110 ? 3.549 4.412 -5.285 1.00 89.00 110 MET A CA 1
ATOM 830 C C . MET A 1 110 ? 4.155 4.100 -6.655 1.00 89.00 110 MET A C 1
ATOM 832 O O . MET A 1 110 ? 5.098 3.327 -6.781 1.00 89.00 110 MET A O 1
ATOM 836 N N . HIS A 1 111 ? 3.605 4.744 -7.678 1.00 84.12 111 HIS A N 1
ATOM 837 C CA . HIS A 1 111 ? 3.890 4.568 -9.102 1.00 84.12 111 HIS A CA 1
ATOM 838 C C . HIS A 1 111 ? 3.653 3.136 -9.623 1.00 84.12 111 HIS A C 1
ATOM 840 O O . HIS A 1 111 ? 4.545 2.558 -10.250 1.00 84.12 111 HIS A O 1
ATOM 846 N N . PRO A 1 112 ? 2.468 2.536 -9.379 1.00 81.31 112 PRO A N 1
ATOM 847 C CA . PRO A 1 112 ? 2.148 1.201 -9.872 1.00 81.31 112 PRO A CA 1
ATOM 848 C C . PRO A 1 112 ? 1.711 1.247 -11.342 1.00 81.31 112 PRO A C 1
ATOM 850 O O . PRO A 1 112 ? 0.594 0.844 -11.647 1.00 81.31 112 PRO A O 1
ATOM 853 N N . ASP A 1 113 ? 2.543 1.760 -12.250 1.00 78.81 113 ASP A N 1
ATOM 854 C CA . ASP A 1 113 ? 2.145 2.078 -13.633 1.00 78.81 113 ASP A CA 1
ATOM 855 C C . ASP A 1 113 ? 1.304 0.953 -14.286 1.00 78.81 113 ASP A C 1
ATOM 857 O O . ASP A 1 113 ? 0.212 1.212 -14.787 1.00 78.81 113 ASP A O 1
ATOM 861 N N . GLU A 1 114 ? 1.732 -0.309 -14.167 1.00 84.69 114 GLU A N 1
ATOM 862 C CA . GLU A 1 114 ? 1.021 -1.487 -14.702 1.00 84.69 114 GLU A CA 1
ATOM 863 C C . GLU A 1 114 ? -0.026 -2.104 -13.750 1.00 84.69 114 GLU A C 1
ATOM 865 O O . GLU A 1 114 ? -0.888 -2.857 -14.193 1.00 84.69 114 GLU A O 1
ATOM 870 N N . ALA A 1 115 ? 0.017 -1.793 -12.450 1.00 87.00 115 ALA A N 1
ATOM 871 C CA . ALA A 1 115 ? -0.848 -2.389 -11.421 1.00 87.00 115 ALA A CA 1
ATOM 872 C C . ALA A 1 115 ? -1.945 -1.438 -10.900 1.00 87.00 115 ALA A C 1
ATOM 874 O O . ALA A 1 115 ? -2.715 -1.806 -10.018 1.00 87.00 115 ALA A O 1
ATOM 875 N N . THR A 1 116 ? -2.038 -0.221 -11.443 1.00 87.69 116 THR A N 1
ATOM 876 C CA . THR A 1 116 ? -2.962 0.833 -10.989 1.00 87.69 116 THR A CA 1
ATOM 877 C C . THR A 1 116 ? -4.407 0.363 -10.916 1.00 87.69 116 THR A C 1
ATOM 879 O O . THR A 1 116 ? -5.027 0.449 -9.858 1.00 87.69 116 THR A O 1
ATOM 882 N N . ASP A 1 117 ? -4.939 -0.123 -12.039 1.00 87.12 117 ASP A N 1
ATOM 883 C CA . ASP A 1 117 ? -6.342 -0.522 -12.130 1.00 87.12 117 ASP A CA 1
ATOM 884 C C . ASP A 1 117 ? -6.616 -1.722 -11.222 1.00 87.12 117 ASP A C 1
ATOM 886 O O . ASP A 1 117 ? -7.600 -1.714 -10.493 1.00 87.12 117 ASP A O 1
ATOM 890 N N . ALA A 1 118 ? -5.699 -2.695 -11.175 1.00 90.19 118 ALA A N 1
ATOM 891 C CA . ALA A 1 118 ? -5.822 -3.857 -10.301 1.00 90.19 118 ALA A CA 1
ATOM 892 C C . ALA A 1 118 ? -5.888 -3.458 -8.818 1.00 90.19 118 ALA A C 1
ATOM 894 O O . ALA A 1 118 ? -6.746 -3.958 -8.093 1.00 90.19 118 ALA A O 1
ATOM 895 N N . VAL A 1 119 ? -5.021 -2.541 -8.364 1.00 90.81 119 VAL A N 1
ATOM 896 C CA . VAL A 1 119 ? -5.024 -2.035 -6.978 1.00 90.81 119 VAL A CA 1
ATOM 897 C C . VAL A 1 119 ? -6.365 -1.397 -6.642 1.00 90.81 119 VAL A C 1
ATOM 899 O O . VAL A 1 119 ? -6.963 -1.723 -5.618 1.00 90.81 119 VAL A O 1
ATOM 902 N N . VAL A 1 120 ? -6.848 -0.511 -7.515 1.00 87.44 120 VAL A N 1
ATOM 903 C CA . VAL A 1 120 ? -8.116 0.197 -7.313 1.00 87.44 120 VAL A CA 1
ATOM 904 C C . VAL A 1 120 ? -9.288 -0.782 -7.313 1.00 87.44 120 VAL A C 1
ATOM 906 O O . VAL A 1 120 ? -10.104 -0.758 -6.394 1.00 87.44 120 VAL A O 1
ATOM 909 N N . ASP A 1 121 ? -9.370 -1.656 -8.315 1.00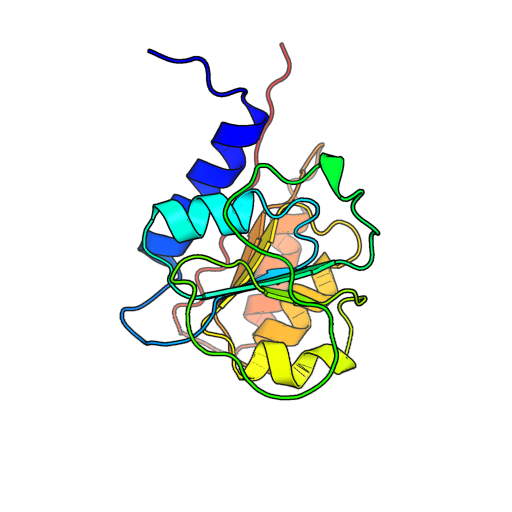 87.44 121 ASP A N 1
ATOM 910 C CA . ASP A 1 121 ? -10.491 -2.577 -8.491 1.00 87.44 121 ASP A CA 1
ATOM 911 C C . ASP A 1 121 ? -10.571 -3.582 -7.329 1.00 87.44 121 ASP A C 1
ATOM 913 O O . ASP A 1 121 ? -11.653 -3.792 -6.777 1.00 87.44 121 ASP A O 1
ATOM 917 N N . GLN A 1 122 ? -9.442 -4.150 -6.889 1.00 92.88 122 GLN A N 1
ATOM 918 C CA . GLN A 1 122 ? -9.434 -5.089 -5.763 1.00 92.88 122 GLN A CA 1
ATOM 919 C C . GLN A 1 122 ? -9.708 -4.411 -4.420 1.00 92.88 122 GLN A C 1
ATOM 921 O O . GLN A 1 122 ? -10.454 -4.965 -3.612 1.00 92.88 122 GLN A O 1
ATOM 926 N N . ALA A 1 123 ? -9.163 -3.216 -4.174 1.00 89.31 123 ALA A N 1
ATOM 927 C CA . ALA A 1 123 ? -9.445 -2.488 -2.940 1.00 89.31 123 ALA A CA 1
ATOM 928 C C . ALA A 1 123 ? -10.924 -2.087 -2.846 1.00 89.31 123 ALA A C 1
ATOM 930 O O . ALA A 1 123 ? -11.548 -2.269 -1.800 1.00 89.31 123 ALA A O 1
ATOM 931 N N . LEU A 1 124 ? -11.518 -1.627 -3.955 1.00 86.00 124 LEU A N 1
ATOM 932 C CA . LEU A 1 124 ? -12.955 -1.360 -4.038 1.00 86.00 124 LEU A CA 1
ATOM 933 C C . LEU A 1 124 ? -13.778 -2.632 -3.811 1.00 86.00 124 LEU A C 1
ATOM 935 O O . LEU A 1 124 ? -14.743 -2.604 -3.049 1.00 86.00 124 LEU A O 1
ATOM 939 N N . GLN A 1 125 ? -13.389 -3.750 -4.432 1.00 87.06 125 GLN A N 1
ATOM 940 C CA . GLN A 1 125 ? -14.081 -5.029 -4.276 1.00 87.06 125 GLN A CA 1
ATOM 941 C C . GLN A 1 125 ? -14.042 -5.541 -2.829 1.00 87.06 125 GLN A C 1
ATOM 943 O O . GLN A 1 125 ? -15.047 -6.051 -2.337 1.00 87.06 125 GLN A O 1
ATOM 948 N N . ALA A 1 126 ? -12.903 -5.404 -2.152 1.00 87.06 126 ALA A N 1
ATOM 949 C CA . ALA A 1 126 ? -12.716 -5.824 -0.766 1.00 87.06 126 ALA A CA 1
ATOM 950 C C . ALA A 1 126 ? -13.188 -4.779 0.261 1.00 87.06 126 ALA A C 1
ATOM 952 O O . ALA A 1 126 ? -13.101 -5.023 1.463 1.00 87.06 126 ALA A O 1
ATOM 953 N N . GLN A 1 127 ? -13.668 -3.618 -0.200 1.00 89.12 127 GLN A N 1
ATOM 954 C CA . GLN A 1 127 ? -14.034 -2.471 0.636 1.00 89.12 127 GLN A CA 1
ATOM 955 C C . GLN A 1 127 ? -12.905 -2.048 1.586 1.00 89.12 127 GLN A C 1
ATOM 957 O O . GLN A 1 127 ? -13.138 -1.705 2.746 1.00 89.12 127 GLN A O 1
ATOM 962 N N . ARG A 1 128 ? -11.667 -2.082 1.086 1.00 89.19 128 ARG A N 1
ATOM 963 C CA . ARG A 1 128 ? -10.481 -1.697 1.846 1.00 89.19 128 ARG A CA 1
ATOM 964 C C . ARG A 1 128 ? -10.063 -0.270 1.517 1.00 89.19 128 ARG A C 1
ATOM 966 O O . ARG A 1 128 ? -10.091 0.103 0.341 1.00 89.19 128 ARG A O 1
ATOM 973 N N . PRO A 1 129 ? -9.670 0.532 2.526 1.00 90.56 129 PRO A N 1
ATOM 974 C CA . PRO A 1 129 ? -9.014 1.809 2.287 1.00 90.56 129 PRO A CA 1
ATOM 975 C C . PRO A 1 129 ? -7.827 1.623 1.343 1.00 90.56 129 PRO A C 1
ATOM 977 O O . PRO A 1 129 ? -7.085 0.643 1.446 1.00 90.56 129 PRO A O 1
ATOM 980 N N . PHE A 1 130 ? -7.637 2.555 0.412 1.00 91.75 130 PHE A N 1
ATOM 981 C CA . PHE A 1 130 ? -6.487 2.501 -0.478 1.00 91.75 130 PHE A CA 1
ATOM 982 C C . PHE A 1 130 ? -5.984 3.877 -0.886 1.00 91.75 130 PHE A C 1
ATOM 984 O O . PHE A 1 130 ? -6.753 4.832 -0.978 1.00 91.75 130 PHE A O 1
ATOM 991 N N . ALA A 1 131 ? -4.690 3.954 -1.192 1.00 88.62 131 ALA A N 1
ATOM 992 C CA . ALA A 1 131 ? -4.064 5.155 -1.723 1.00 88.62 131 ALA A CA 1
ATOM 993 C C . ALA A 1 131 ? -3.091 4.811 -2.853 1.00 88.62 131 ALA A C 1
ATOM 995 O O . ALA A 1 131 ? -2.228 3.943 -2.717 1.00 88.62 131 ALA A O 1
ATOM 996 N N . VAL A 1 132 ? -3.205 5.523 -3.976 1.00 88.19 132 VAL A N 1
ATOM 997 C CA . VAL A 1 132 ? -2.338 5.325 -5.142 1.00 88.19 132 VAL A CA 1
ATOM 998 C C . VAL A 1 132 ? -1.722 6.653 -5.561 1.00 88.19 132 VAL A C 1
ATOM 1000 O O . VAL A 1 132 ? -2.420 7.579 -5.978 1.00 88.19 132 VAL A O 1
ATOM 1003 N N . ALA A 1 133 ? -0.397 6.732 -5.500 1.00 84.19 133 ALA A N 1
ATOM 1004 C CA . ALA A 1 133 ? 0.368 7.888 -5.947 1.00 84.19 133 ALA A CA 1
ATOM 1005 C C . ALA A 1 133 ? 0.942 7.622 -7.343 1.00 84.19 133 ALA A C 1
ATOM 1007 O O . ALA A 1 133 ? 1.777 6.742 -7.527 1.00 84.19 133 ALA A O 1
ATOM 1008 N N . GLN A 1 134 ? 0.509 8.380 -8.350 1.00 75.62 134 GLN A N 1
ATOM 1009 C CA . GLN A 1 134 ? 0.905 8.169 -9.747 1.00 75.62 134 GLN A CA 1
ATOM 1010 C C . GLN A 1 134 ? 1.995 9.125 -10.201 1.00 75.62 134 GLN A C 1
ATOM 1012 O O . GLN A 1 134 ? 2.028 10.287 -9.798 1.00 75.62 134 GLN A O 1
ATOM 1017 N N . ARG A 1 135 ? 2.862 8.660 -11.110 1.00 68.44 135 ARG A N 1
ATOM 1018 C CA . ARG A 1 135 ? 3.872 9.525 -11.728 1.00 68.44 135 ARG A CA 1
ATOM 1019 C C . ARG A 1 135 ? 3.274 10.252 -12.931 1.00 68.44 135 ARG A C 1
ATOM 1021 O O . ARG A 1 135 ? 3.439 9.852 -14.083 1.00 68.44 135 ARG A O 1
ATOM 1028 N N . ILE A 1 136 ? 2.555 11.337 -12.668 1.00 57.41 136 ILE A N 1
ATOM 1029 C CA . ILE A 1 136 ? 1.864 12.084 -13.720 1.00 57.41 136 ILE A CA 1
ATOM 1030 C C . ILE A 1 136 ? 2.863 12.999 -14.441 1.00 57.41 136 ILE A C 1
ATOM 1032 O O . ILE A 1 136 ? 3.185 14.079 -13.964 1.00 57.41 136 ILE A O 1
ATOM 1036 N N . HIS A 1 137 ? 3.337 12.588 -15.622 1.00 51.53 137 HIS A N 1
ATOM 1037 C CA . HIS A 1 137 ? 4.193 13.443 -16.463 1.00 51.53 137 HIS A CA 1
ATOM 1038 C C . HIS A 1 137 ? 3.384 14.454 -17.290 1.00 51.53 137 HIS A C 1
ATOM 1040 O O . HIS A 1 137 ? 3.893 15.517 -17.625 1.00 51.53 137 HIS A O 1
ATOM 1046 N N . ARG A 1 138 ? 2.119 14.141 -17.589 1.00 47.34 138 ARG A N 1
ATOM 1047 C CA . ARG A 1 138 ? 1.016 15.018 -18.027 1.00 47.34 138 ARG A CA 1
ATOM 1048 C C . ARG A 1 138 ? -0.265 14.201 -17.848 1.00 47.34 138 ARG A C 1
ATOM 1050 O O . ARG A 1 138 ? -0.203 13.024 -18.150 1.00 47.34 138 ARG A O 1
ATOM 1057 N N . TYR A 1 139 ? -1.364 14.784 -17.362 1.00 48.75 139 TYR A N 1
ATOM 1058 C CA . TYR A 1 139 ? -2.779 14.452 -17.660 1.00 48.75 139 TYR A CA 1
ATOM 1059 C C . TYR A 1 139 ? -3.694 14.828 -16.484 1.00 48.75 139 TYR A C 1
ATOM 1061 O O . TYR A 1 139 ? -3.726 14.174 -15.448 1.00 48.75 139 TYR A O 1
ATOM 1069 N N . SER A 1 140 ? -4.530 15.843 -16.701 1.00 49.78 140 SER A N 1
ATOM 1070 C CA . SER A 1 140 ? -5.642 16.235 -15.824 1.00 49.78 140 SER A CA 1
ATOM 1071 C C . SER A 1 140 ? -6.872 15.311 -15.932 1.00 49.78 140 SER A C 1
ATOM 1073 O O . SER A 1 140 ? -7.804 15.434 -15.141 1.00 49.78 140 SER A O 1
ATOM 1075 N N . GLY A 1 141 ? -6.894 14.377 -16.894 1.00 47.19 141 GLY A N 1
ATOM 1076 C CA . GLY A 1 141 ? -8.037 13.489 -17.162 1.00 47.19 141 GLY A CA 1
ATOM 1077 C C . GLY A 1 141 ? -8.100 12.219 -16.304 1.00 47.19 141 GLY A C 1
ATOM 1078 O O . GLY A 1 141 ? -9.194 11.767 -15.977 1.00 47.19 141 GLY A O 1
ATOM 1079 N N . LEU A 1 142 ? -6.955 11.666 -15.889 1.00 53.25 142 LEU A N 1
ATOM 1080 C CA . LEU A 1 142 ? -6.895 10.375 -15.185 1.00 53.25 142 LEU A CA 1
ATOM 1081 C C . LEU A 1 142 ? -7.479 10.454 -13.765 1.00 53.25 142 LEU A C 1
ATOM 1083 O O . LEU A 1 142 ? -8.270 9.605 -13.366 1.00 53.25 142 LEU A O 1
ATOM 1087 N N . ILE A 1 143 ? -7.175 11.532 -13.037 1.00 52.38 143 ILE A N 1
ATOM 1088 C CA . ILE A 1 143 ? -7.738 11.796 -11.700 1.00 52.38 143 ILE A CA 1
ATOM 1089 C C . ILE A 1 143 ? -9.267 11.906 -11.771 1.00 52.38 143 ILE A C 1
ATOM 1091 O O . ILE A 1 143 ? -9.981 11.432 -10.888 1.00 52.38 143 ILE A O 1
ATOM 1095 N N . ARG A 1 144 ? -9.786 12.524 -12.840 1.00 48.19 144 ARG A N 1
ATOM 1096 C CA . ARG A 1 144 ? -11.225 12.656 -13.075 1.00 48.19 144 ARG A CA 1
ATOM 1097 C C . ARG A 1 144 ? -11.873 11.302 -13.373 1.00 48.19 144 ARG A C 1
ATOM 1099 O O . ARG A 1 144 ? -12.878 10.986 -12.748 1.00 48.19 144 ARG A O 1
ATOM 1106 N N . PHE A 1 145 ? -11.270 10.500 -14.249 1.00 55.38 145 PHE A N 1
ATOM 1107 C CA . PHE A 1 145 ? -11.751 9.160 -14.597 1.00 55.38 145 PHE A CA 1
ATOM 1108 C C . PHE A 1 145 ? -11.821 8.228 -13.379 1.00 55.38 145 PHE A C 1
ATOM 1110 O O . PHE A 1 145 ? -12.836 7.573 -13.153 1.00 55.38 145 PHE A O 1
ATOM 1117 N N . LEU A 1 146 ? -10.779 8.216 -12.545 1.00 53.69 146 LEU A N 1
ATOM 1118 C CA . LEU A 1 146 ? -10.738 7.350 -11.367 1.00 53.69 146 LEU A CA 1
ATOM 1119 C C . LEU A 1 146 ? -11.720 7.808 -10.273 1.00 53.69 146 LEU A C 1
ATOM 1121 O O . LEU A 1 146 ? -12.371 6.975 -9.644 1.00 53.69 146 LEU A O 1
ATOM 1125 N N . ARG A 1 147 ? -11.925 9.126 -10.109 1.00 52.28 147 ARG A N 1
ATOM 1126 C CA . ARG A 1 147 ? -13.012 9.666 -9.269 1.00 52.28 147 ARG A CA 1
ATOM 1127 C C . ARG A 1 147 ? -14.397 9.273 -9.785 1.00 52.28 147 ARG A C 1
ATOM 1129 O O . ARG A 1 147 ? -15.281 8.992 -8.980 1.00 52.28 147 ARG A O 1
ATOM 1136 N N . GLU A 1 148 ? -14.607 9.276 -11.100 1.00 57.25 148 GLU A N 1
ATOM 1137 C CA . GLU A 1 148 ? -15.877 8.880 -11.720 1.00 57.25 148 GLU A CA 1
ATOM 1138 C C . GLU A 1 148 ? -16.141 7.374 -11.545 1.00 57.25 148 GLU A C 1
ATOM 1140 O O . GLU A 1 148 ? -17.246 7.012 -11.139 1.00 57.25 148 GLU A O 1
ATOM 1145 N N . LYS A 1 149 ? -15.129 6.508 -11.719 1.00 56.00 149 LYS A N 1
ATOM 1146 C CA . LYS A 1 149 ? -15.223 5.062 -11.433 1.00 56.00 149 LYS A CA 1
ATOM 1147 C C . LYS A 1 149 ? -15.567 4.777 -9.966 1.00 56.00 149 LYS A C 1
ATOM 1149 O O . LYS A 1 149 ? -16.513 4.039 -9.703 1.00 56.00 149 LYS A O 1
ATOM 1154 N N . ALA A 1 150 ? -14.857 5.396 -9.018 1.00 52.50 150 ALA A N 1
ATOM 1155 C CA . ALA A 1 150 ? -15.106 5.201 -7.586 1.00 52.50 150 ALA A CA 1
ATOM 1156 C C . ALA A 1 150 ? -16.520 5.651 -7.172 1.00 52.50 150 ALA A C 1
ATOM 1158 O O . ALA A 1 150 ? -17.178 4.991 -6.371 1.00 52.50 150 ALA A O 1
ATOM 1159 N N . ARG A 1 151 ? -17.025 6.744 -7.764 1.00 52.94 151 ARG A N 1
ATOM 1160 C CA . ARG A 1 151 ? -18.403 7.221 -7.553 1.00 52.94 151 ARG A CA 1
ATOM 1161 C C . ARG A 1 151 ? -19.456 6.311 -8.180 1.00 52.94 151 ARG A C 1
ATOM 1163 O O . ARG A 1 151 ? -20.514 6.130 -7.591 1.00 52.94 151 ARG A O 1
ATOM 1170 N N . ALA A 1 152 ? -19.197 5.774 -9.371 1.00 55.56 152 ALA A N 1
ATOM 1171 C CA . ALA A 1 152 ? -20.136 4.900 -10.070 1.00 55.56 152 ALA A CA 1
ATOM 1172 C C . ALA A 1 152 ? -20.259 3.521 -9.403 1.00 55.56 152 ALA A C 1
ATOM 1174 O O . ALA A 1 152 ? -21.343 2.944 -9.399 1.00 55.56 152 ALA A O 1
ATOM 1175 N N . ALA A 1 153 ? -19.171 3.013 -8.818 1.00 55.78 153 ALA A N 1
ATOM 1176 C CA . ALA A 1 153 ? -19.160 1.728 -8.125 1.00 55.78 153 ALA A CA 1
ATOM 1177 C C . ALA A 1 153 ? -19.912 1.752 -6.780 1.00 55.78 153 ALA A C 1
ATOM 1179 O O . ALA A 1 153 ? -20.371 0.707 -6.327 1.00 55.78 153 ALA A O 1
ATOM 1180 N N . MET A 1 154 ? -20.054 2.919 -6.135 1.00 50.38 154 MET A N 1
ATOM 1181 C CA . MET A 1 154 ? -20.559 3.014 -4.761 1.00 50.38 154 MET A CA 1
ATOM 1182 C C . MET A 1 154 ? -21.628 4.105 -4.622 1.00 50.38 154 MET A C 1
ATOM 1184 O O . MET A 1 154 ? -21.339 5.291 -4.456 1.00 50.38 154 MET A O 1
ATOM 1188 N N . GLY A 1 155 ? -22.896 3.691 -4.705 1.00 40.59 155 GLY A N 1
ATOM 1189 C CA . GLY A 1 155 ? -24.066 4.550 -4.528 1.00 40.59 155 GLY A CA 1
ATOM 1190 C C . GLY A 1 155 ? -24.143 5.169 -3.125 1.00 40.59 155 GLY A C 1
ATOM 1191 O O . GLY A 1 155 ? -24.628 4.535 -2.202 1.00 40.59 155 GLY A O 1
ATOM 1192 N N . PHE A 1 156 ? -23.718 6.433 -3.025 1.00 35.91 156 PHE A N 1
ATOM 1193 C CA . PHE A 1 156 ? -23.823 7.385 -1.903 1.00 35.91 156 PHE A CA 1
ATOM 1194 C C . PHE A 1 156 ? -23.109 7.091 -0.556 1.00 35.91 156 PHE A C 1
ATOM 1196 O O . PHE A 1 156 ? -23.421 6.156 0.168 1.00 35.91 156 PHE A O 1
ATOM 1203 N N . SER A 1 157 ? -22.266 8.075 -0.190 1.00 44.31 157 SER A N 1
ATOM 1204 C CA . SER A 1 157 ? -21.822 8.530 1.145 1.00 44.31 157 SER A CA 1
ATOM 1205 C C . SER A 1 157 ? -21.083 7.550 2.065 1.00 44.31 157 SER A C 1
ATOM 1207 O O . SER A 1 157 ? -21.684 7.085 3.023 1.00 44.31 157 SER A O 1
ATOM 1209 N N . LEU A 1 158 ? -19.762 7.384 1.890 1.00 36.56 158 LEU A N 1
ATOM 1210 C CA . LEU A 1 158 ? -18.817 7.041 2.974 1.00 36.56 158 LEU A CA 1
ATOM 1211 C C . LEU A 1 158 ? -17.371 7.521 2.652 1.00 36.56 158 LEU A C 1
ATOM 1213 O O . LEU A 1 158 ? -17.091 7.830 1.489 1.00 36.56 158 LEU A O 1
ATOM 1217 N N . PRO A 1 159 ? -16.481 7.646 3.664 1.00 37.72 159 PRO A N 1
ATOM 1218 C CA . PRO A 1 159 ? -15.217 8.390 3.637 1.00 37.72 159 PRO A CA 1
ATOM 1219 C C . PRO A 1 159 ? -14.099 7.576 2.975 1.00 37.72 159 PRO A C 1
ATOM 1221 O O . PRO A 1 159 ? -13.126 7.180 3.601 1.00 37.72 159 PRO A O 1
ATOM 1224 N N . VAL A 1 160 ? -14.251 7.277 1.690 1.00 36.88 160 VAL A N 1
ATOM 1225 C CA . VAL A 1 160 ? -13.140 6.767 0.881 1.00 36.88 160 VAL A CA 1
ATOM 1226 C C . VAL A 1 160 ? -12.346 7.985 0.442 1.00 36.88 160 VAL A C 1
ATOM 1228 O O . VAL A 1 160 ? -12.699 8.654 -0.535 1.00 36.88 160 VAL A O 1
ATOM 1231 N N . GLU A 1 161 ? -11.311 8.325 1.202 1.00 44.44 161 GLU A N 1
ATOM 1232 C CA . GLU A 1 161 ? -10.313 9.302 0.785 1.00 44.44 161 GLU A CA 1
ATOM 1233 C C . GLU A 1 161 ? -9.521 8.735 -0.398 1.00 44.44 161 GLU A C 1
ATOM 1235 O O . GLU A 1 161 ? -8.419 8.212 -0.283 1.00 44.44 161 GLU A O 1
ATOM 1240 N N . LEU A 1 162 ? -10.125 8.817 -1.585 1.00 44.06 162 LEU A N 1
ATOM 1241 C CA . LEU A 1 162 ? -9.473 8.549 -2.855 1.00 44.06 1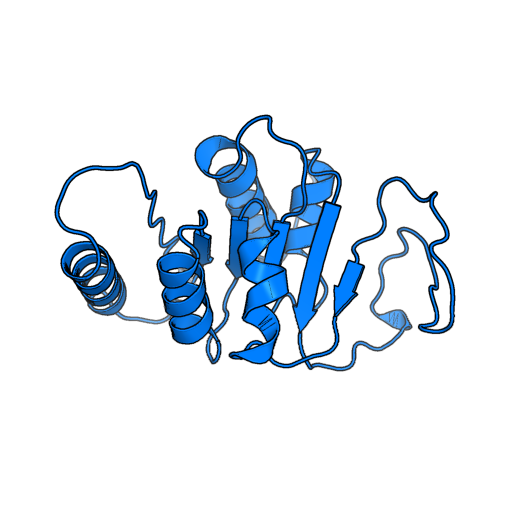62 LEU A CA 1
ATOM 1242 C C . LEU A 1 162 ? -8.474 9.681 -3.127 1.00 44.06 162 LEU A C 1
ATOM 1244 O O . LEU A 1 162 ? -8.763 10.631 -3.867 1.00 44.06 162 LEU A O 1
ATOM 1248 N N . VAL A 1 163 ? -7.311 9.609 -2.488 1.00 48.22 163 VAL A N 1
ATOM 1249 C CA . VAL A 1 163 ? -6.267 10.621 -2.625 1.00 48.22 163 VAL A CA 1
ATOM 1250 C C . VAL A 1 163 ? -5.287 10.179 -3.696 1.00 48.22 163 VAL A C 1
ATOM 1252 O O . VAL A 1 163 ? -4.376 9.381 -3.490 1.00 48.22 163 VAL A O 1
ATOM 1255 N N . PHE A 1 164 ? -5.492 10.743 -4.884 1.00 51.75 164 PHE A N 1
ATOM 1256 C CA . PHE A 1 164 ? -4.462 10.807 -5.907 1.00 51.75 164 PHE A CA 1
ATOM 1257 C C . PHE A 1 164 ? -3.496 11.920 -5.535 1.00 51.75 164 PHE A C 1
ATOM 1259 O O . PHE A 1 164 ? -3.779 13.095 -5.787 1.00 51.75 164 PHE A O 1
ATOM 1266 N N . ILE A 1 165 ? -2.345 11.561 -4.972 1.00 46.62 165 ILE A N 1
ATOM 1267 C CA . ILE A 1 165 ? -1.228 12.500 -4.903 1.00 46.62 165 ILE A CA 1
ATOM 1268 C C . ILE A 1 165 ? -0.627 12.566 -6.306 1.00 46.62 165 ILE A C 1
ATOM 1270 O O . ILE A 1 165 ? 0.132 11.697 -6.739 1.00 46.62 165 ILE A O 1
ATOM 1274 N N . ALA A 1 166 ? -1.057 13.579 -7.053 1.00 40.81 166 ALA A N 1
ATOM 1275 C CA . ALA A 1 166 ? -0.442 13.977 -8.303 1.00 40.81 166 ALA A CA 1
ATOM 1276 C C . ALA A 1 166 ? 0.819 14.764 -7.970 1.00 40.81 166 ALA A C 1
ATOM 1278 O O . ALA A 1 166 ? 0.757 15.947 -7.639 1.00 40.81 166 ALA A O 1
ATOM 1279 N N . GLU A 1 167 ? 1.963 14.101 -8.032 1.00 38.22 167 GLU A N 1
ATOM 1280 C CA . GLU A 1 167 ? 3.221 14.797 -7.847 1.00 38.22 167 GLU A CA 1
ATOM 1281 C C . GLU A 1 167 ? 3.582 15.558 -9.131 1.00 38.22 167 GLU A C 1
ATOM 1283 O O . GLU A 1 167 ? 3.869 14.956 -10.168 1.00 38.22 167 GLU A O 1
ATOM 1288 N N . TYR A 1 168 ? 3.540 16.892 -9.079 1.00 35.28 168 TYR A N 1
ATOM 1289 C CA . TYR A 1 168 ? 4.103 17.743 -10.124 1.00 35.28 168 TYR A CA 1
ATOM 1290 C C . TYR A 1 168 ? 5.597 17.904 -9.844 1.00 35.28 168 TYR A C 1
ATOM 1292 O O . TYR A 1 168 ? 5.995 18.746 -9.043 1.00 35.28 168 TYR A O 1
ATOM 1300 N N . ILE A 1 169 ? 6.437 17.101 -10.496 1.00 33.53 169 ILE A N 1
ATOM 1301 C CA . ILE A 1 169 ? 7.874 17.383 -10.525 1.00 33.53 169 ILE A CA 1
ATOM 1302 C C . ILE A 1 169 ? 8.066 18.525 -11.526 1.00 33.53 169 ILE A C 1
ATOM 1304 O O . ILE A 1 169 ? 8.154 18.296 -12.733 1.00 33.53 169 ILE A O 1
ATOM 1308 N N . ALA A 1 170 ? 8.087 19.764 -11.032 1.00 25.91 170 ALA A N 1
ATOM 1309 C CA . ALA A 1 170 ? 8.638 20.878 -11.790 1.00 25.91 170 ALA A CA 1
ATOM 1310 C C . ALA A 1 170 ? 10.139 20.610 -11.959 1.00 25.91 170 ALA A C 1
ATOM 1312 O O . ALA A 1 170 ? 10.912 20.744 -11.015 1.00 25.91 170 ALA A O 1
ATOM 1313 N N . VAL A 1 171 ? 10.531 20.144 -13.142 1.00 28.81 171 VAL A N 1
ATOM 1314 C CA . VAL A 1 171 ? 11.930 20.164 -13.566 1.00 28.81 171 VAL A CA 1
ATOM 1315 C C . VAL A 1 171 ? 12.179 21.570 -14.108 1.00 28.81 171 VAL A C 1
ATOM 1317 O O . VAL A 1 171 ? 11.740 21.871 -15.218 1.00 28.81 171 VAL A O 1
ATOM 1320 N N . GLU A 1 172 ? 12.818 22.427 -13.314 1.00 32.19 172 GLU A N 1
ATOM 1321 C CA . GLU A 1 172 ? 13.688 23.486 -13.848 1.00 32.19 172 GLU A CA 1
ATOM 1322 C C . GLU A 1 172 ? 15.143 23.018 -13.761 1.00 32.19 172 GLU A C 1
ATOM 1324 O O . GLU A 1 172 ? 15.516 22.436 -12.715 1.00 32.19 172 GLU A O 1
#

Nearest PDB structures (foldseek):
  4qtu-assembly1_B  TM=5.980E-01  e=6.973E-04  Saccharomyces cerevisiae S288C
  4qtt-assembly2_D  TM=6.013E-01  e=2.555E-03  Saccharomyces cerevisiae S288C
  4oo3-assembly1_A  TM=5.252E-01  e=1.335E-03  Parabacteroides merdae ATCC 43184
  2a21-assembly1_B  TM=3.712E-01  e=5.966E-01  Aquifex aeolicus
  1pcw-assembly1_A-2  TM=3.703E-01  e=6.793E-01  Aquifex aeolicus

Organism: Symbiodinium pilosum (NCBI:txid2952)

Solvent-accessible surface area (backbone atoms only — not comparable to full-atom values): 10635 Å² total; per-residue (Å²): 136,82,87,69,53,77,75,58,49,52,28,41,56,50,26,50,50,41,63,69,74,64,50,73,95,72,88,65,30,37,34,30,38,49,37,79,88,38,60,44,52,53,36,29,39,77,70,67,46,72,39,35,37,33,34,28,63,72,87,74,63,78,86,74,58,79,89,65,64,74,95,74,76,98,72,83,80,90,82,86,87,64,96,64,46,73,43,75,43,81,35,76,80,52,83,88,40,49,64,64,54,58,67,28,61,30,43,35,27,63,50,29,82,91,40,47,65,55,54,53,53,51,27,61,74,56,72,34,49,48,42,47,33,47,80,52,88,76,72,85,59,60,66,52,51,52,52,50,51,58,50,71,77,48,88,77,90,78,94,74,70,78,50,68,52,71,53,78,80,81,82,128

Secondary structure (DSSP, 8-state):
-----HHHHHHHHHHHHIIIII--S--SEEEEET-TTTHHHHHHHTTT--EEEEE--S---GGG---SS----S-SS-----TT--EEE-S--SGGGHHHHHT-SEEEEES-TTTHHHHHHHHHHTT--EEEEB--SS-SHHHHHHHHHHHHHS-S---------B------

pLDDT: mean 70.29, std 22.42, range [25.91, 96.75]

Sequence (172 aa):
MNNLSCKEERHNIFAEFIAAELLDSSKGYVLEVAGGKGALAIALQARGVEDVVVIDPRPIAESQWTDASATHTPDTEADIHSETAVRRVRAYFDDSSRDLVSDSLAVVAMHPDEATDAVVDQALQAQRPFAVAQRIHRYSGLIRFLREKARAAMGFSLPVELVFIAEYIAVE

InterPro domains:
  IPR029063 S-adenosyl-L-methionine-dependent methyltransferase superfamily [G3DSA:3.40.50.150] (2-159)
  IPR029063 S-adenosyl-L-methionine-dependent methyltransferase superfamily [SSF53335] (8-126)